Protein AF-A0A3B9MTH2-F1 (afdb_monomer_lite)

Foldseek 3Di:
DDDDPPPPPPVVPPPDPPPCVVLLVLLVCVVVQVQHDDVSVVVVCVVVVHDPVSSVVNNCVVVVD

pLDDT: mean 72.17, std 16.17, range [44.31, 89.0]

Radius of gyration: 16.44 Å; chains: 1; bounding box: 48×37×26 Å

Structure (mmCIF, N/CA/C/O backbone):
data_AF-A0A3B9MTH2-F1
#
_entry.id   AF-A0A3B9MTH2-F1
#
loop_
_atom_site.group_PDB
_atom_site.id
_atom_site.type_symbol
_atom_site.label_atom_id
_atom_site.label_alt_id
_atom_site.label_comp_id
_atom_site.label_asym_id
_atom_site.label_entity_id
_atom_site.label_seq_id
_atom_site.pdbx_PDB_ins_code
_atom_site.Cartn_x
_atom_site.Cartn_y
_atom_site.Cartn_z
_atom_site.occupancy
_atom_site.B_iso_or_equiv
_atom_site.auth_seq_id
_atom_site.auth_comp_id
_atom_site.auth_asym_id
_atom_site.auth_atom_id
_atom_site.pdbx_PDB_model_num
ATOM 1 N N . MET A 1 1 ? -37.071 -28.319 -13.832 1.00 51.47 1 MET A N 1
ATOM 2 C CA . MET A 1 1 ? -35.872 -28.198 -14.691 1.00 51.47 1 MET A CA 1
ATOM 3 C C . MET A 1 1 ? -35.761 -26.768 -15.191 1.00 51.47 1 MET A C 1
ATOM 5 O O . MET A 1 1 ? -36.796 -26.150 -15.388 1.00 51.47 1 MET A O 1
ATOM 9 N N . SER A 1 2 ? -34.525 -26.314 -15.415 1.00 50.81 2 SER A N 1
ATOM 10 C CA . SER A 1 2 ? -34.111 -24.959 -15.822 1.00 50.81 2 SER A CA 1
ATOM 11 C C . SER A 1 2 ? -34.198 -23.940 -14.682 1.00 50.81 2 SER A C 1
ATOM 13 O O . SER A 1 2 ? -35.277 -23.601 -14.228 1.00 50.81 2 SER A O 1
ATOM 15 N N . GLY A 1 3 ? -33.116 -23.429 -14.106 1.00 54.22 3 GLY A N 1
ATOM 16 C CA . GLY A 1 3 ? -31.740 -23.358 -14.583 1.00 54.22 3 GLY A CA 1
ATOM 17 C C . GLY A 1 3 ? -31.219 -21.961 -14.251 1.00 54.22 3 GLY A C 1
ATOM 18 O O . GLY A 1 3 ? -31.434 -21.037 -15.015 1.00 54.22 3 GLY A O 1
ATOM 19 N N . ILE A 1 4 ? -30.631 -21.821 -13.061 1.00 48.59 4 ILE A N 1
ATOM 20 C CA . ILE A 1 4 ? -29.485 -20.960 -12.725 1.00 48.59 4 ILE A CA 1
ATOM 21 C C . ILE A 1 4 ? -29.423 -19.606 -13.469 1.00 48.59 4 ILE A C 1
ATOM 23 O O . ILE A 1 4 ? -28.685 -19.456 -14.438 1.00 48.59 4 ILE A O 1
ATOM 27 N N . ASN A 1 5 ? -30.089 -18.574 -12.944 1.00 46.91 5 ASN A N 1
ATOM 28 C CA . ASN A 1 5 ? -29.741 -17.184 -13.261 1.00 46.91 5 ASN A CA 1
ATOM 29 C C . ASN A 1 5 ? -28.777 -16.646 -12.193 1.00 46.91 5 ASN A C 1
ATOM 31 O O . ASN A 1 5 ? -29.177 -15.966 -11.255 1.00 46.91 5 ASN A O 1
ATOM 35 N N . ASN A 1 6 ? -27.489 -16.975 -12.336 1.00 53.44 6 ASN A N 1
ATOM 36 C CA . ASN A 1 6 ? -26.397 -16.325 -11.603 1.00 53.44 6 ASN A CA 1
ATOM 37 C C . ASN A 1 6 ? -25.213 -16.000 -12.533 1.00 53.44 6 ASN A C 1
ATOM 39 O O . ASN A 1 6 ? -24.081 -16.413 -12.298 1.00 53.44 6 ASN A O 1
ATOM 43 N N . ILE A 1 7 ? -25.479 -15.291 -13.634 1.00 54.53 7 ILE A N 1
ATOM 44 C CA . ILE A 1 7 ? -24.477 -14.987 -14.679 1.00 54.53 7 ILE A CA 1
ATOM 45 C C . ILE A 1 7 ? -23.989 -13.524 -14.606 1.00 54.53 7 ILE A C 1
ATOM 47 O O . ILE A 1 7 ? -23.314 -13.037 -15.508 1.00 54.53 7 ILE A O 1
ATOM 51 N N . MET A 1 8 ? -24.285 -12.808 -13.513 1.00 52.22 8 MET A N 1
ATOM 52 C CA . MET A 1 8 ? -23.784 -11.440 -13.289 1.00 52.22 8 MET A CA 1
ATOM 53 C C . MET A 1 8 ? -22.733 -11.337 -12.164 1.00 52.22 8 MET A C 1
ATOM 55 O O . MET A 1 8 ? -22.249 -10.249 -11.887 1.00 52.22 8 MET A O 1
ATOM 59 N N . GLN A 1 9 ? -22.313 -12.450 -11.546 1.00 53.56 9 GLN A N 1
ATOM 60 C CA . GLN A 1 9 ? -21.281 -12.431 -10.488 1.00 53.56 9 GLN A CA 1
ATOM 61 C C . GLN A 1 9 ? -19.877 -12.860 -10.964 1.00 53.56 9 GLN A C 1
ATOM 63 O O . GLN A 1 9 ? -18.882 -12.580 -10.299 1.00 53.56 9 GLN A O 1
ATOM 68 N N . SER A 1 10 ? -19.738 -13.477 -12.141 1.00 48.22 10 SER A N 1
ATOM 69 C CA . SER A 1 10 ? -18.444 -13.986 -12.633 1.00 48.22 10 SER A CA 1
ATOM 70 C C . SER A 1 10 ? -17.611 -12.978 -13.440 1.00 48.22 10 SER A C 1
ATOM 72 O O . SER A 1 10 ? -16.406 -13.171 -13.579 1.00 48.22 10 SER A O 1
ATOM 74 N N . LYS A 1 11 ? -18.191 -11.867 -13.922 1.00 47.78 11 LYS A N 1
ATOM 75 C CA . LYS A 1 11 ? -17.462 -10.854 -14.722 1.00 47.78 11 LYS A CA 1
ATOM 76 C C . LYS A 1 11 ? -16.819 -9.716 -13.914 1.00 47.78 11 LYS A C 1
ATOM 78 O O . LYS A 1 11 ? -16.107 -8.904 -14.490 1.00 47.78 11 LYS A O 1
ATOM 83 N N . LEU A 1 12 ? -17.003 -9.694 -12.592 1.00 47.94 12 LEU A N 1
ATOM 84 C CA . LEU A 1 12 ? -16.296 -8.786 -11.674 1.00 47.94 12 LEU A CA 1
ATOM 85 C C . LEU A 1 12 ? -15.048 -9.420 -11.031 1.00 47.94 12 LEU A C 1
ATOM 87 O O . LEU A 1 12 ? -14.246 -8.711 -10.435 1.00 47.94 12 LEU A O 1
ATOM 91 N N . ASN A 1 13 ? -14.841 -10.733 -11.195 1.00 46.50 13 ASN A N 1
ATOM 92 C CA . ASN A 1 13 ? -13.783 -11.485 -10.507 1.00 46.50 13 ASN A CA 1
ATOM 93 C C . ASN A 1 13 ? -12.533 -11.784 -11.359 1.00 46.50 13 ASN A C 1
ATOM 95 O O . ASN A 1 13 ? -11.600 -12.410 -10.868 1.00 46.50 13 ASN A O 1
ATOM 99 N N . ALA A 1 14 ? -12.481 -11.341 -12.621 1.00 47.34 14 ALA A N 1
ATOM 100 C CA . ALA A 1 14 ? -11.359 -11.637 -13.524 1.00 47.34 14 ALA A CA 1
ATOM 101 C C . ALA A 1 14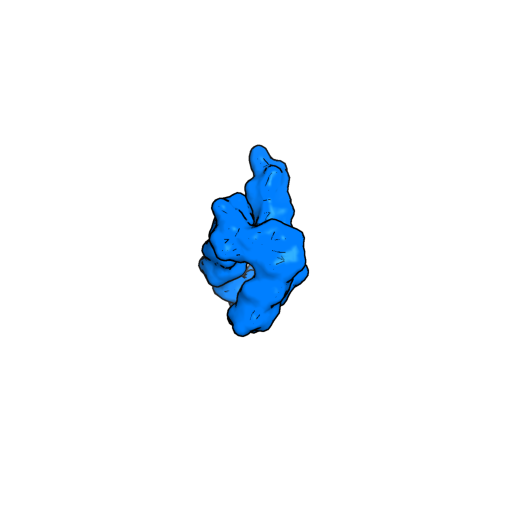 ? -10.457 -10.429 -13.848 1.00 47.34 14 ALA A C 1
ATOM 103 O O . ALA A 1 14 ? -9.372 -10.612 -14.386 1.00 47.34 14 ALA A O 1
ATOM 104 N N . ALA A 1 15 ? -10.861 -9.199 -13.507 1.00 45.59 15 ALA A N 1
ATOM 105 C CA . ALA A 1 15 ? -10.119 -7.984 -13.873 1.00 45.59 15 ALA A CA 1
ATOM 106 C C . ALA A 1 15 ? -9.183 -7.449 -12.770 1.00 45.59 15 ALA A C 1
ATOM 108 O O . ALA A 1 15 ? -8.640 -6.355 -12.900 1.00 45.59 15 ALA A O 1
ATOM 109 N N . LYS A 1 16 ? -8.993 -8.192 -11.672 1.00 44.31 16 LYS A N 1
ATOM 110 C CA . LYS A 1 16 ? -8.130 -7.767 -10.559 1.00 44.31 16 LYS A CA 1
ATOM 111 C C . LYS A 1 16 ? -7.442 -8.944 -9.869 1.00 44.31 16 LYS A C 1
ATOM 113 O O . LYS A 1 16 ? -7.405 -9.017 -8.652 1.00 44.31 16 LYS A O 1
ATOM 118 N N . ASN A 1 17 ? -6.911 -9.884 -10.647 1.00 47.16 17 ASN A N 1
ATOM 119 C CA . ASN A 1 17 ? -6.024 -10.918 -10.113 1.00 47.16 17 ASN A CA 1
ATOM 120 C C . ASN A 1 17 ? -4.563 -10.590 -10.450 1.00 47.16 17 ASN A C 1
ATOM 122 O O . ASN A 1 17 ? -3.863 -11.366 -11.092 1.00 47.16 17 ASN A O 1
ATOM 126 N N . ILE A 1 18 ? -4.114 -9.406 -10.031 1.00 52.41 18 ILE A N 1
ATOM 127 C CA . ILE A 1 18 ? -2.724 -9.273 -9.591 1.00 52.41 18 ILE A CA 1
ATOM 128 C C . ILE A 1 18 ? -2.746 -9.981 -8.239 1.00 52.41 18 ILE A C 1
ATOM 130 O O . ILE A 1 18 ? -3.591 -9.601 -7.429 1.00 52.41 18 ILE A O 1
ATOM 134 N N . PRO A 1 19 ? -1.963 -11.052 -8.032 1.00 50.94 19 PRO A N 1
ATOM 135 C CA . PRO A 1 19 ? -2.141 -11.972 -6.918 1.00 50.94 19 PRO A CA 1
ATOM 136 C C . PRO A 1 19 ? -2.344 -11.190 -5.627 1.00 50.94 19 PRO A C 1
ATOM 138 O O . PRO A 1 19 ? -1.440 -10.503 -5.156 1.00 50.94 19 PRO A O 1
ATOM 141 N N . ASP A 1 20 ? -3.560 -11.285 -5.089 1.00 52.22 20 ASP A N 1
ATOM 142 C CA . ASP A 1 20 ? -4.003 -10.526 -3.920 1.00 52.22 20 ASP A CA 1
ATOM 143 C C . ASP A 1 20 ? -3.034 -10.752 -2.745 1.00 52.22 20 ASP A C 1
ATOM 145 O O . ASP A 1 20 ? -2.753 -9.833 -1.992 1.00 52.22 20 ASP A O 1
ATOM 149 N N . LYS A 1 21 ? -2.380 -11.923 -2.693 1.00 52.16 21 LYS A N 1
ATOM 150 C CA . LYS A 1 21 ? -1.276 -12.226 -1.768 1.00 52.16 21 LYS A CA 1
ATOM 151 C C . LYS A 1 21 ? -0.158 -11.177 -1.798 1.00 52.16 21 LYS A C 1
ATOM 153 O O . LYS A 1 21 ? 0.165 -10.635 -0.750 1.00 52.16 21 LYS A O 1
ATOM 158 N N . SER A 1 22 ? 0.371 -10.817 -2.969 1.00 71.31 22 SER A N 1
ATOM 159 C CA . SER A 1 22 ? 1.511 -9.897 -3.050 1.00 71.31 22 SER A CA 1
ATOM 160 C C . SER A 1 22 ? 1.133 -8.476 -2.635 1.00 71.31 22 SER A C 1
ATOM 162 O O . SER A 1 22 ? 1.833 -7.875 -1.833 1.00 71.31 22 SER A O 1
ATOM 164 N N . LEU A 1 23 ? 0.008 -7.929 -3.105 1.00 74.94 23 LEU A N 1
ATOM 165 C CA . LEU A 1 23 ? -0.394 -6.568 -2.718 1.00 74.94 23 LEU A CA 1
ATOM 166 C C . LEU A 1 23 ? -0.855 -6.480 -1.259 1.00 74.94 23 LEU A C 1
ATOM 168 O O . LEU A 1 23 ? -0.598 -5.467 -0.612 1.00 74.94 23 LEU A O 1
ATOM 172 N N . ASP A 1 24 ? -1.517 -7.513 -0.734 1.00 79.75 24 ASP A N 1
ATOM 173 C CA . ASP A 1 24 ? -2.009 -7.540 0.645 1.00 79.75 24 ASP A CA 1
ATOM 174 C C . ASP A 1 24 ? -0.872 -7.743 1.657 1.00 79.75 24 ASP A C 1
ATOM 176 O O . ASP A 1 24 ? -0.874 -7.125 2.724 1.00 79.75 24 ASP A O 1
ATOM 180 N N . GLU A 1 25 ? 0.136 -8.554 1.318 1.00 84.75 25 GLU A N 1
ATOM 181 C CA . GLU A 1 25 ? 1.368 -8.686 2.104 1.00 84.75 25 GLU A CA 1
ATOM 182 C C . GLU A 1 25 ? 2.111 -7.355 2.169 1.00 84.75 25 GLU A C 1
ATOM 184 O O . GLU A 1 25 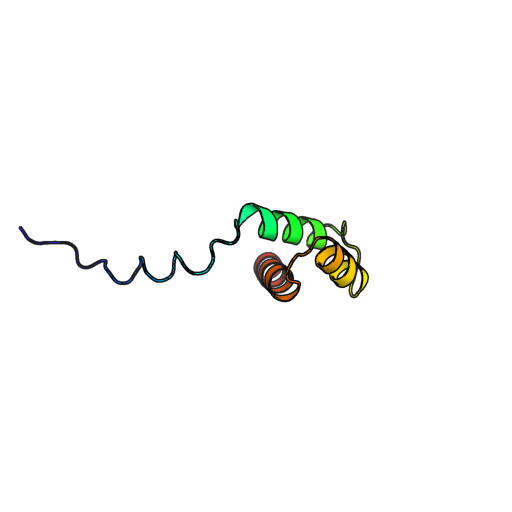? 2.344 -6.840 3.263 1.00 84.75 25 GLU A O 1
ATOM 189 N N . ILE A 1 26 ? 2.369 -6.742 1.013 1.00 83.69 26 ILE A N 1
ATOM 190 C CA . ILE A 1 26 ? 3.022 -5.437 0.924 1.00 83.69 26 ILE A CA 1
ATOM 191 C C . ILE A 1 26 ? 2.226 -4.388 1.709 1.00 83.69 26 ILE A C 1
ATOM 193 O O . ILE A 1 26 ? 2.785 -3.673 2.535 1.00 83.69 26 ILE A O 1
ATOM 197 N N . ALA A 1 27 ? 0.906 -4.319 1.524 1.00 84.94 27 ALA A N 1
ATOM 198 C CA . ALA A 1 27 ? 0.029 -3.400 2.245 1.00 84.94 27 ALA A CA 1
ATOM 199 C C . ALA A 1 27 ? 0.157 -3.543 3.770 1.00 84.94 27 ALA A C 1
ATOM 201 O O . ALA A 1 27 ? 0.324 -2.537 4.466 1.00 84.94 27 ALA A O 1
ATOM 202 N N . LYS A 1 28 ? 0.141 -4.778 4.288 1.00 85.56 28 LYS A N 1
ATOM 203 C CA . LYS A 1 28 ? 0.346 -5.067 5.716 1.00 85.56 28 LYS A CA 1
ATOM 204 C C . LYS A 1 28 ? 1.729 -4.653 6.186 1.00 85.56 28 LYS A C 1
ATOM 206 O O . LYS A 1 28 ? 1.849 -4.075 7.260 1.00 85.56 28 LYS A O 1
ATOM 211 N N . GLU A 1 29 ? 2.766 -4.933 5.410 1.00 86.88 29 GLU A N 1
ATOM 212 C CA . GLU A 1 29 ? 4.123 -4.520 5.743 1.00 86.88 29 GLU A CA 1
ATOM 213 C C . GLU A 1 29 ? 4.277 -3.000 5.780 1.00 86.88 29 GLU A C 1
ATOM 215 O O . GLU A 1 29 ? 4.972 -2.479 6.653 1.00 86.88 29 GLU A O 1
ATOM 220 N N . VAL A 1 30 ? 3.604 -2.263 4.889 1.00 87.00 30 VAL A N 1
ATOM 221 C CA . VAL A 1 30 ? 3.625 -0.806 4.993 1.00 87.00 30 VAL A CA 1
ATOM 222 C C . VAL A 1 30 ? 2.872 -0.324 6.233 1.00 87.00 30 VAL A C 1
ATOM 224 O O . VAL A 1 30 ? 3.353 0.578 6.908 1.00 87.00 30 VAL A O 1
ATOM 227 N N . ILE A 1 31 ? 1.723 -0.922 6.565 1.00 84.69 31 ILE A N 1
ATOM 228 C CA . ILE A 1 31 ? 0.980 -0.583 7.794 1.00 84.69 31 ILE A CA 1
ATOM 229 C C . ILE A 1 31 ? 1.829 -0.869 9.041 1.00 84.69 31 ILE A C 1
ATOM 231 O O . ILE A 1 31 ? 1.788 -0.102 9.997 1.00 84.69 31 ILE A O 1
ATOM 235 N N . ARG A 1 32 ? 2.636 -1.937 9.017 1.00 86.06 32 ARG A N 1
ATOM 236 C CA . ARG A 1 32 ? 3.612 -2.267 10.069 1.00 86.06 32 ARG A CA 1
ATOM 237 C C . ARG A 1 32 ? 4.795 -1.294 10.136 1.00 86.06 32 ARG A C 1
ATOM 239 O O . ARG A 1 32 ? 5.489 -1.284 11.144 1.00 86.06 32 ARG A O 1
ATOM 246 N N . GLY A 1 33 ? 5.031 -0.501 9.089 1.00 86.81 33 GLY A N 1
ATOM 247 C CA . GLY A 1 33 ? 6.136 0.455 9.009 1.00 86.81 33 GLY A CA 1
ATOM 248 C C . GLY A 1 33 ? 7.414 -0.068 8.340 1.00 86.81 33 GLY A C 1
ATOM 249 O O . GLY A 1 33 ? 8.392 0.671 8.278 1.00 86.81 33 GLY A O 1
ATOM 250 N N . ASN A 1 34 ? 7.428 -1.280 7.768 1.00 86.00 34 ASN A N 1
ATOM 251 C CA . ASN A 1 34 ? 8.618 -1.844 7.093 1.00 86.00 34 ASN A CA 1
ATOM 252 C C . ASN A 1 34 ? 9.071 -0.987 5.894 1.00 86.00 34 ASN A C 1
ATOM 254 O O . ASN A 1 34 ? 10.254 -0.897 5.550 1.00 86.00 34 ASN A O 1
ATOM 258 N N . TYR A 1 35 ? 8.109 -0.326 5.252 1.00 83.81 35 TYR A N 1
ATOM 259 C CA . TYR A 1 35 ? 8.337 0.512 4.078 1.00 83.81 35 TYR A CA 1
ATOM 260 C C . TYR A 1 35 ? 8.639 1.976 4.427 1.00 83.81 35 TYR A C 1
ATOM 262 O O . TYR A 1 35 ? 8.855 2.775 3.522 1.00 83.81 35 TYR A O 1
ATOM 270 N N . GLY A 1 36 ? 8.690 2.335 5.712 1.00 82.62 36 GLY A N 1
ATOM 271 C CA . GLY A 1 36 ? 8.814 3.724 6.147 1.00 82.62 36 GLY A CA 1
ATOM 272 C C . GLY A 1 36 ? 7.529 4.531 5.925 1.00 82.62 36 GLY A C 1
ATOM 273 O O . GLY A 1 36 ? 6.489 4.003 5.525 1.00 82.62 36 GLY A O 1
ATOM 274 N N . ASN A 1 37 ? 7.594 5.834 6.196 1.00 80.56 37 ASN A N 1
ATOM 275 C CA . ASN A 1 37 ? 6.435 6.729 6.182 1.00 80.56 37 ASN A CA 1
ATOM 276 C C . ASN A 1 37 ? 6.468 7.686 4.978 1.00 80.56 37 ASN A C 1
ATOM 278 O O . ASN A 1 37 ? 7.526 8.176 4.591 1.00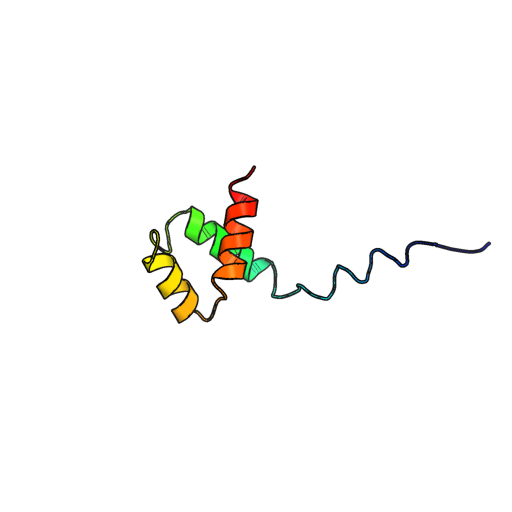 80.56 37 ASN A O 1
ATOM 282 N N . GLY A 1 38 ? 5.297 7.975 4.398 1.00 80.94 38 GLY A N 1
ATOM 283 C CA . GLY A 1 38 ? 5.143 8.975 3.333 1.00 80.94 38 GLY A CA 1
ATOM 284 C C . GLY A 1 38 ? 5.867 8.613 2.030 1.00 80.94 38 GLY A C 1
ATOM 285 O O . GLY A 1 38 ? 5.411 7.749 1.280 1.00 80.94 38 GLY A O 1
ATOM 286 N N . GLU A 1 39 ? 6.981 9.294 1.747 1.00 84.25 39 GLU A N 1
ATOM 287 C CA . GLU A 1 39 ? 7.745 9.143 0.500 1.00 84.25 39 GLU A CA 1
ATOM 288 C C . GLU A 1 39 ? 8.595 7.873 0.446 1.00 84.25 39 GLU A C 1
ATOM 290 O O . GLU A 1 39 ? 8.716 7.266 -0.619 1.00 84.25 39 GLU A O 1
ATOM 295 N N . GLU A 1 40 ? 9.139 7.423 1.581 1.00 87.75 40 GLU A N 1
ATOM 296 C CA . GLU A 1 40 ? 10.000 6.233 1.621 1.00 87.75 40 GLU A CA 1
ATOM 297 C C . GLU A 1 40 ? 9.235 4.985 1.167 1.00 87.75 40 GLU A C 1
ATOM 299 O O . GLU A 1 40 ? 9.719 4.194 0.353 1.00 87.75 40 GLU A O 1
ATOM 304 N N . ARG A 1 41 ? 7.969 4.903 1.587 1.00 85.12 41 ARG A N 1
ATOM 305 C CA . ARG A 1 41 ? 7.006 3.913 1.117 1.00 85.12 41 ARG A CA 1
ATOM 306 C C . ARG A 1 41 ? 6.900 3.930 -0.395 1.00 85.12 41 ARG A C 1
ATOM 308 O O . ARG A 1 41 ? 7.007 2.889 -1.034 1.00 85.12 41 ARG A O 1
ATOM 315 N N . LYS A 1 42 ? 6.647 5.105 -0.971 1.00 85.38 42 LYS A N 1
ATOM 316 C CA . LYS A 1 42 ? 6.441 5.252 -2.412 1.00 85.38 42 LYS A CA 1
ATOM 317 C C . LYS A 1 42 ? 7.682 4.809 -3.181 1.00 85.38 42 LYS A C 1
ATOM 319 O O . LYS A 1 42 ? 7.547 4.117 -4.185 1.00 85.38 42 LYS A O 1
ATOM 324 N N . LYS A 1 43 ? 8.869 5.153 -2.678 1.00 89.00 43 LYS A N 1
ATOM 325 C CA . LYS A 1 43 ? 10.149 4.794 -3.285 1.00 89.00 43 LYS A CA 1
ATOM 326 C C . LYS A 1 43 ? 10.420 3.289 -3.216 1.00 89.00 43 LYS A C 1
ATOM 328 O O . LYS A 1 43 ? 10.665 2.696 -4.256 1.00 89.00 43 LYS A O 1
ATOM 333 N N . LYS A 1 44 ? 10.268 2.650 -2.050 1.00 86.94 44 LYS A N 1
ATOM 334 C CA . LYS A 1 44 ? 10.439 1.191 -1.895 1.00 86.94 44 LYS A CA 1
ATOM 335 C C . LYS A 1 44 ? 9.454 0.389 -2.745 1.00 86.94 44 LYS A C 1
ATOM 337 O O . LYS A 1 44 ? 9.836 -0.602 -3.356 1.00 86.94 44 LYS A O 1
ATOM 342 N N . LEU A 1 45 ? 8.196 0.830 -2.810 1.00 84.38 45 LEU A N 1
ATOM 343 C CA . LEU A 1 45 ? 7.185 0.200 -3.660 1.00 84.38 45 LEU A CA 1
ATOM 344 C C . LEU A 1 45 ? 7.534 0.339 -5.144 1.00 84.38 45 LEU A C 1
ATOM 346 O O . LEU A 1 45 ? 7.462 -0.647 -5.868 1.00 84.38 45 LEU A O 1
ATOM 350 N N . ALA A 1 46 ? 7.971 1.525 -5.574 1.00 85.31 46 ALA A N 1
ATOM 351 C CA . ALA A 1 46 ? 8.407 1.759 -6.946 1.00 85.31 46 ALA A CA 1
ATOM 352 C C . ALA A 1 46 ? 9.683 0.973 -7.304 1.00 85.31 46 ALA A C 1
ATOM 354 O O . ALA A 1 46 ? 9.752 0.404 -8.388 1.00 85.31 46 ALA A O 1
ATOM 355 N N . GLU A 1 47 ? 10.662 0.889 -6.396 1.00 84.94 47 GLU A N 1
ATOM 356 C CA . GLU A 1 47 ? 11.887 0.089 -6.569 1.00 84.94 47 GLU A CA 1
ATOM 357 C C . GLU A 1 47 ? 11.583 -1.406 -6.686 1.00 84.94 47 GLU A C 1
ATOM 359 O O . GLU A 1 47 ? 12.203 -2.105 -7.481 1.00 84.94 47 GLU A O 1
ATOM 364 N N . ALA A 1 48 ? 10.587 -1.889 -5.945 1.00 80.69 48 ALA A N 1
ATOM 365 C CA . ALA A 1 48 ? 10.099 -3.258 -6.049 1.00 80.69 48 ALA A CA 1
ATOM 366 C C . ALA A 1 48 ? 9.155 -3.490 -7.250 1.00 80.69 48 ALA A C 1
ATOM 368 O O . ALA A 1 48 ? 8.697 -4.612 -7.458 1.00 80.69 48 ALA A O 1
ATOM 369 N N . GLY A 1 49 ? 8.858 -2.454 -8.046 1.00 81.94 49 GLY A N 1
ATOM 370 C CA . GLY A 1 49 ? 7.988 -2.544 -9.222 1.00 81.94 49 GLY A CA 1
ATOM 371 C C . GLY A 1 49 ? 6.494 -2.652 -8.902 1.00 81.94 49 GLY A C 1
ATOM 372 O O . GLY A 1 49 ? 5.706 -3.019 -9.773 1.00 81.94 49 GLY A O 1
ATOM 373 N N . TYR A 1 50 ? 6.087 -2.344 -7.669 1.00 82.44 50 TYR A N 1
ATOM 374 C CA . TYR A 1 50 ? 4.684 -2.327 -7.267 1.00 82.44 50 TYR A CA 1
ATOM 375 C C . TYR A 1 50 ? 4.010 -0.998 -7.594 1.00 82.44 50 TYR A C 1
ATOM 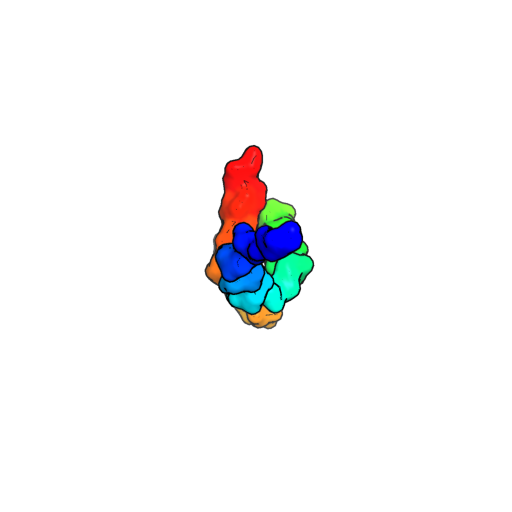377 O O . TYR A 1 50 ? 4.577 0.088 -7.450 1.00 82.44 50 TYR A O 1
ATOM 385 N N . ASP A 1 51 ? 2.731 -1.090 -7.950 1.00 82.00 51 ASP A N 1
ATOM 386 C CA . ASP A 1 51 ? 1.903 0.079 -8.193 1.00 82.00 51 ASP A CA 1
ATOM 387 C C . ASP A 1 51 ? 1.442 0.705 -6.868 1.00 82.00 51 ASP A C 1
ATOM 389 O O . ASP A 1 51 ? 0.636 0.139 -6.119 1.00 82.00 51 ASP A O 1
ATOM 393 N N . TYR A 1 52 ? 1.963 1.897 -6.574 1.00 82.19 52 TYR A N 1
ATOM 394 C CA . TYR A 1 52 ? 1.643 2.637 -5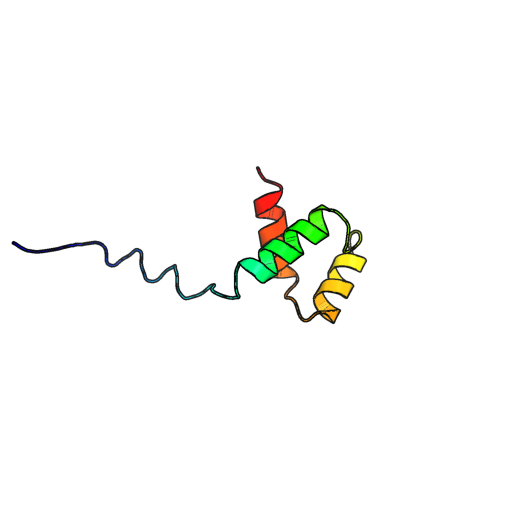.354 1.00 82.19 52 TYR A CA 1
ATOM 395 C C . TYR A 1 52 ? 0.138 2.850 -5.171 1.00 82.19 52 TYR A C 1
ATOM 397 O O . TYR A 1 52 ? -0.356 2.760 -4.047 1.00 82.19 52 TYR A O 1
ATOM 405 N N . ALA A 1 53 ? -0.602 3.126 -6.250 1.00 84.19 53 ALA A N 1
ATOM 406 C CA . ALA A 1 53 ? -2.029 3.411 -6.157 1.00 84.19 53 ALA A CA 1
ATOM 407 C C . ALA A 1 53 ? -2.803 2.174 -5.693 1.00 84.19 53 ALA A C 1
ATOM 409 O O . ALA A 1 53 ? -3.697 2.281 -4.851 1.00 84.19 53 ALA A O 1
ATOM 410 N N . GLN A 1 54 ? -2.413 0.993 -6.178 1.00 83.31 54 GLN A N 1
ATOM 411 C CA . GLN A 1 54 ? -3.008 -0.269 -5.745 1.00 83.31 54 GLN A CA 1
ATOM 412 C C . GLN A 1 54 ? -2.674 -0.590 -4.291 1.00 83.31 54 GLN A C 1
ATOM 414 O O . GLN A 1 54 ? -3.576 -0.906 -3.516 1.00 83.31 54 GLN A O 1
ATOM 419 N N . VAL A 1 55 ? -1.406 -0.450 -3.893 1.00 84.06 55 VAL A N 1
ATOM 420 C CA . VAL A 1 55 ? -0.982 -0.679 -2.503 1.00 84.06 55 VAL A CA 1
ATOM 421 C C . VAL A 1 55 ? -1.693 0.285 -1.556 1.00 84.06 55 VAL A C 1
ATOM 423 O O . VAL A 1 55 ? -2.202 -0.133 -0.521 1.00 84.06 55 VAL A O 1
ATOM 426 N N . GLN A 1 56 ? -1.783 1.567 -1.909 1.00 83.62 56 GLN A N 1
ATOM 427 C CA . GLN A 1 56 ? -2.463 2.566 -1.089 1.00 83.62 56 GLN A CA 1
ATOM 428 C C . GLN A 1 56 ? -3.966 2.292 -0.976 1.00 83.62 56 GLN A C 1
ATOM 430 O O . GLN A 1 56 ? -4.518 2.437 0.112 1.00 83.62 56 GLN A O 1
ATOM 435 N N . ALA A 1 57 ? -4.625 1.867 -2.060 1.00 86.31 57 ALA A N 1
ATOM 436 C CA . ALA A 1 57 ? -6.027 1.462 -2.007 1.00 86.31 57 ALA A CA 1
ATOM 437 C C . ALA A 1 57 ? -6.228 0.323 -0.996 1.00 86.31 57 ALA A C 1
ATOM 439 O O . ALA A 1 57 ? -7.044 0.466 -0.089 1.00 86.31 57 ALA A O 1
ATOM 440 N N . ARG A 1 58 ? -5.408 -0.735 -1.068 1.00 84.69 58 ARG A N 1
ATOM 441 C CA . ARG A 1 58 ? -5.454 -1.856 -0.112 1.00 84.69 58 ARG A CA 1
ATOM 442 C C . ARG A 1 58 ? -5.186 -1.418 1.320 1.00 84.69 58 ARG A C 1
ATOM 444 O O . ARG A 1 58 ? -5.858 -1.860 2.241 1.00 84.69 58 ARG A O 1
ATOM 451 N N . VAL A 1 59 ? -4.234 -0.516 1.524 1.00 85.38 59 VAL A N 1
ATOM 452 C CA . VAL A 1 59 ? -3.900 0.006 2.858 1.00 85.38 59 VAL A CA 1
ATOM 453 C C . VAL A 1 59 ? -5.058 0.795 3.448 1.00 85.38 59 VAL A C 1
ATOM 455 O O . VAL A 1 59 ? -5.382 0.613 4.617 1.00 85.38 59 VAL A O 1
ATOM 458 N N . ASN A 1 60 ? -5.706 1.632 2.638 1.00 85.94 60 ASN A N 1
ATOM 459 C CA . ASN A 1 60 ? -6.891 2.371 3.054 1.00 85.94 60 ASN A CA 1
ATOM 460 C C . ASN A 1 60 ? -8.061 1.428 3.367 1.00 85.94 60 ASN A C 1
ATOM 462 O O . ASN A 1 60 ? -8.788 1.673 4.325 1.00 85.94 60 ASN A O 1
ATOM 466 N N . GLU A 1 61 ? -8.237 0.354 2.591 1.00 84.00 61 GLU A N 1
ATOM 467 C CA . GLU A 1 61 ? -9.222 -0.697 2.881 1.00 84.00 61 GLU A CA 1
ATOM 468 C C . GLU A 1 61 ? -8.923 -1.408 4.211 1.00 84.00 61 GLU A C 1
ATOM 470 O O . GLU A 1 61 ? -9.836 -1.621 5.005 1.00 84.00 61 GLU A O 1
ATOM 475 N N . LEU A 1 62 ? -7.653 -1.716 4.495 1.00 81.94 62 LEU A N 1
ATOM 476 C CA . LEU A 1 62 ? -7.220 -2.362 5.741 1.00 81.94 62 LEU A CA 1
ATOM 477 C C . LEU A 1 62 ? -7.336 -1.447 6.972 1.00 81.94 62 LEU A C 1
ATOM 479 O O . LEU A 1 62 ? -7.639 -1.939 8.054 1.00 81.94 62 LEU A O 1
ATOM 483 N N . MET A 1 63 ? -7.101 -0.139 6.826 1.00 79.44 63 MET A N 1
ATOM 484 C CA . MET A 1 63 ? -7.189 0.841 7.922 1.00 79.44 63 MET A CA 1
ATOM 485 C C . MET A 1 63 ? -8.616 1.309 8.232 1.00 79.44 63 MET A C 1
ATOM 487 O O . MET A 1 63 ? -8.855 1.841 9.309 1.00 79.44 63 MET A O 1
ATOM 491 N N . LYS A 1 64 ? -9.567 1.157 7.303 1.00 74.62 64 LYS A N 1
ATOM 492 C CA . LYS A 1 64 ? -10.969 1.575 7.493 1.00 74.62 64 LYS A CA 1
ATOM 493 C C . LYS A 1 64 ? -11.813 0.606 8.336 1.00 74.62 64 LYS A C 1
ATOM 495 O O . LYS A 1 64 ? -13.028 0.789 8.407 1.00 74.62 64 LYS A O 1
ATOM 500 N N . LYS A 1 65 ? -11.202 -0.416 8.932 1.00 52.69 65 LYS A N 1
ATOM 501 C CA . LYS A 1 65 ? -11.871 -1.430 9.749 1.00 52.69 65 LYS A CA 1
ATOM 502 C C . LYS A 1 65 ? -11.607 -1.197 11.228 1.00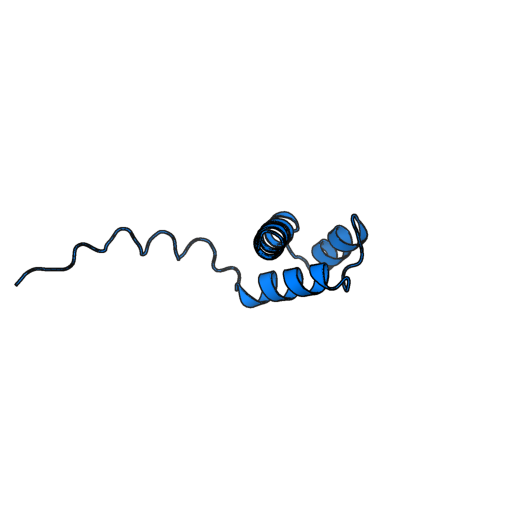 52.69 65 LYS A C 1
ATOM 504 O O . LYS A 1 65 ? -12.567 -1.390 12.002 1.00 52.69 65 LYS A O 1
#

Secondary structure (DSSP, 8-state):
-------SSSSSSSS--S-HHHHHHHHHHHHHTTT-STHHHHHHHHHTT--HHHHHHHHHHHHT-

Sequence (65 aa):
MSGINNIMQSKLNAAKNIPDKSLDEIAKEVIRGNYGNGEERKKKLAEAGYDYAQVQARVNELMKK